Protein AF-A0A822ECA5-F1 (afdb_monomer_lite)

Foldseek 3Di:
DDDDDPPPDPPQDWPDKDFCPDDDPPDPKGWMWTQTPVRDIDIDIDDPPDPDDDDDDDDPDDQVPDDPVDGPD

pLDDT: mean 88.55, std 16.5, range [42.28, 97.94]

Structure (mmCIF, N/CA/C/O backbone):
data_AF-A0A822ECA5-F1
#
_entry.id   AF-A0A822ECA5-F1
#
loop_
_atom_site.group_PDB
_atom_site.id
_atom_site.type_symbol
_atom_site.label_atom_id
_atom_site.label_alt_id
_atom_site.label_comp_id
_atom_site.label_asym_id
_atom_site.label_entity_id
_atom_site.label_seq_id
_atom_site.pdbx_PDB_ins_code
_atom_site.Cartn_x
_atom_site.Cartn_y
_atom_site.Cartn_z
_atom_site.occupancy
_atom_site.B_iso_or_equiv
_atom_site.auth_seq_id
_atom_site.auth_comp_id
_atom_site.auth_asym_id
_atom_site.auth_atom_id
_atom_site.pdbx_PDB_model_num
ATOM 1 N N . MET A 1 1 ? 33.486 -11.616 14.092 1.00 42.28 1 MET A N 1
ATOM 2 C CA . MET A 1 1 ? 33.160 -10.280 13.570 1.00 42.28 1 MET A CA 1
ATOM 3 C C . MET A 1 1 ? 31.805 -10.429 12.905 1.00 42.28 1 MET A C 1
ATOM 5 O O . MET A 1 1 ? 31.717 -11.014 11.841 1.00 42.28 1 MET A O 1
ATOM 9 N N . GLU A 1 2 ? 30.798 -10.138 13.726 1.00 43.91 2 GLU A N 1
ATOM 10 C CA . GLU A 1 2 ? 29.364 -9.918 13.484 1.00 43.91 2 GLU A CA 1
ATOM 11 C C . GLU A 1 2 ? 28.636 -10.811 12.462 1.00 43.91 2 GLU A C 1
ATOM 13 O O . GLU A 1 2 ? 28.631 -10.585 11.259 1.00 43.91 2 GLU A O 1
ATOM 18 N N . SER A 1 3 ? 27.961 -11.826 13.004 1.00 49.22 3 SER A N 1
ATOM 19 C CA . SER A 1 3 ? 26.871 -12.563 12.369 1.00 49.22 3 SER A CA 1
ATOM 20 C C . SER A 1 3 ? 25.664 -11.643 12.173 1.00 49.22 3 SER A C 1
ATOM 22 O O . SER A 1 3 ? 25.092 -11.177 13.160 1.00 49.22 3 SER A O 1
ATOM 24 N N . GLU A 1 4 ? 25.255 -11.414 10.925 1.00 51.81 4 GLU A N 1
ATOM 25 C CA . GLU A 1 4 ? 24.005 -10.724 10.601 1.00 51.81 4 GLU A CA 1
ATOM 26 C C . GLU A 1 4 ? 22.816 -11.535 11.130 1.00 51.81 4 GLU A C 1
ATOM 28 O O . GLU A 1 4 ? 22.434 -12.584 10.603 1.00 51.81 4 GLU A O 1
ATOM 33 N N . GLN A 1 5 ? 22.244 -11.063 12.230 1.00 50.09 5 GLN A N 1
ATOM 34 C CA . GLN A 1 5 ? 21.044 -11.626 12.820 1.00 50.09 5 GLN A CA 1
ATOM 35 C C . GLN A 1 5 ? 19.872 -11.253 11.904 1.00 50.09 5 GLN A C 1
ATOM 37 O O . GLN A 1 5 ? 19.431 -10.105 11.883 1.00 50.09 5 GLN A O 1
ATOM 42 N N . ARG A 1 6 ? 19.389 -12.209 11.097 1.00 47.56 6 ARG A N 1
ATOM 43 C CA . ARG A 1 6 ? 18.163 -12.035 10.303 1.00 47.56 6 ARG A CA 1
ATOM 44 C C . ARG A 1 6 ? 17.036 -11.707 11.276 1.00 47.56 6 ARG A C 1
ATOM 46 O O . ARG A 1 6 ? 16.629 -12.562 12.060 1.00 47.56 6 ARG A O 1
ATOM 53 N N . LEU A 1 7 ? 16.569 -10.461 11.243 1.00 52.66 7 LEU A N 1
ATOM 54 C CA . LEU A 1 7 ? 15.355 -10.044 11.927 1.00 52.66 7 LEU A CA 1
ATOM 55 C C . LEU A 1 7 ? 14.235 -10.969 11.446 1.00 52.66 7 LEU A C 1
ATOM 57 O O . LEU A 1 7 ? 13.853 -10.938 10.279 1.00 52.66 7 LEU A O 1
ATOM 61 N N . SER A 1 8 ? 13.751 -11.823 12.344 1.00 50.19 8 SER A N 1
ATOM 62 C CA . SER A 1 8 ? 12.498 -12.547 12.175 1.00 50.19 8 SER A CA 1
ATOM 63 C C . SER A 1 8 ? 11.381 -11.507 12.211 1.00 50.19 8 SER A C 1
ATOM 65 O O . SER A 1 8 ? 10.779 -11.273 13.258 1.00 50.19 8 SER A O 1
ATOM 67 N N . SER A 1 9 ? 11.148 -10.824 11.088 1.00 55.53 9 SER A N 1
ATOM 68 C CA . SER A 1 9 ? 9.913 -10.079 10.874 1.00 55.53 9 SER A CA 1
ATOM 69 C C . SER A 1 9 ? 8.777 -11.067 11.090 1.00 55.53 9 SER A C 1
ATOM 71 O O . SER A 1 9 ? 8.786 -12.125 10.467 1.00 55.53 9 SER A O 1
ATOM 73 N N . SER A 1 10 ? 7.842 -10.758 11.984 1.00 54.38 10 SER A N 1
ATOM 74 C CA . SER A 1 10 ? 6.570 -11.476 12.089 1.00 54.38 10 SER A CA 1
ATOM 75 C C . SER A 1 10 ? 6.058 -11.774 10.680 1.00 54.38 10 SER A C 1
ATOM 77 O O . SER A 1 10 ? 5.869 -10.826 9.915 1.00 54.38 10 SER A O 1
ATOM 79 N N . ASP A 1 11 ? 5.934 -13.056 10.329 1.00 60.19 11 ASP A N 1
ATOM 80 C CA . ASP A 1 11 ? 5.573 -13.518 8.988 1.00 60.19 11 ASP A CA 1
ATOM 81 C C . ASP A 1 11 ? 4.249 -12.875 8.566 1.00 60.19 11 ASP A C 1
ATOM 83 O O . ASP A 1 11 ? 3.166 -13.346 8.924 1.00 60.19 11 ASP A O 1
ATOM 87 N N . ALA A 1 12 ? 4.328 -11.789 7.795 1.00 66.81 12 ALA A N 1
ATOM 88 C CA . ALA A 1 12 ? 3.216 -11.317 6.992 1.00 66.81 12 ALA A CA 1
ATOM 89 C C . ALA A 1 12 ? 2.965 -12.408 5.950 1.00 66.81 12 ALA A C 1
ATOM 91 O O . ALA A 1 12 ? 3.547 -12.412 4.866 1.00 66.81 12 ALA A O 1
ATOM 92 N N . THR A 1 13 ? 2.180 -13.405 6.346 1.00 92.44 13 THR A N 1
ATOM 93 C CA . THR A 1 13 ? 1.913 -14.578 5.529 1.00 92.44 13 THR A CA 1
ATOM 94 C C . THR A 1 13 ? 1.115 -14.105 4.324 1.00 92.44 13 THR A C 1
ATOM 96 O O . THR A 1 13 ? 0.038 -13.537 4.473 1.00 92.44 13 THR A O 1
ATOM 99 N N . ILE A 1 14 ? 1.665 -14.280 3.126 1.00 95.94 14 ILE A N 1
ATOM 100 C CA . ILE A 1 14 ? 0.994 -13.899 1.883 1.00 95.94 14 ILE A CA 1
ATOM 101 C C . ILE A 1 14 ? 0.029 -15.024 1.524 1.00 95.94 14 ILE A C 1
ATOM 103 O O . ILE A 1 14 ? 0.451 -16.166 1.345 1.00 95.94 14 ILE A O 1
ATOM 107 N N . VAL A 1 15 ? -1.256 -14.699 1.417 1.00 97.06 15 VAL A N 1
ATOM 108 C CA . VAL A 1 15 ? -2.317 -15.660 1.084 1.00 97.06 15 VAL A CA 1
ATOM 109 C C . VAL A 1 15 ? -2.772 -15.544 -0.372 1.00 97.06 15 VAL A C 1
ATOM 111 O O . VAL A 1 15 ? -3.288 -16.514 -0.922 1.00 97.06 15 VAL A O 1
ATOM 114 N N . GLY A 1 16 ? -2.505 -14.408 -1.030 1.00 96.75 16 GLY A N 1
ATOM 115 C CA . GLY A 1 16 ? -2.822 -14.181 -2.443 1.00 96.75 16 GLY A CA 1
ATOM 116 C C . GLY A 1 16 ? -1.767 -13.343 -3.168 1.00 96.75 16 GLY A C 1
ATOM 117 O O . GLY A 1 16 ? -1.165 -12.446 -2.579 1.00 96.75 16 GLY A O 1
ATOM 118 N N . ILE A 1 17 ? -1.536 -13.636 -4.455 1.00 97.88 17 ILE A N 1
ATOM 119 C CA . ILE A 1 17 ? -0.592 -12.914 -5.329 1.00 97.88 17 ILE A CA 1
ATOM 120 C C . ILE A 1 17 ? -1.233 -12.660 -6.699 1.00 97.88 17 ILE A C 1
ATOM 122 O O . ILE A 1 17 ? -1.819 -13.564 -7.294 1.00 97.88 17 ILE A O 1
ATOM 126 N N . VAL A 1 18 ? -1.064 -11.442 -7.224 1.00 97.62 18 VAL A N 1
ATOM 127 C CA . VAL A 1 18 ? -1.494 -11.033 -8.570 1.00 97.62 18 VAL A CA 1
ATOM 128 C C . VAL A 1 18 ? -0.361 -10.284 -9.277 1.00 9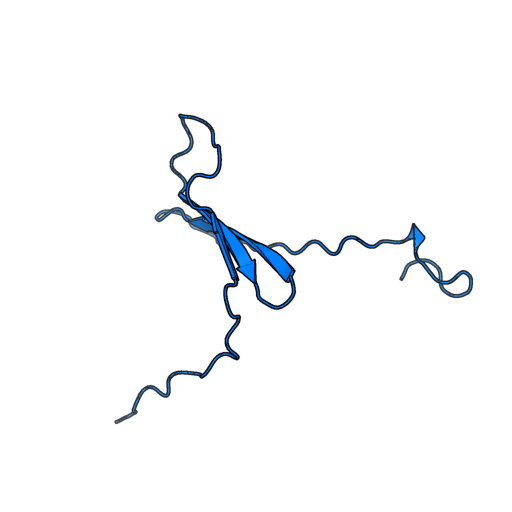7.62 18 VAL A C 1
ATOM 130 O O . VAL A 1 18 ? -0.042 -9.156 -8.913 1.00 97.62 18 VAL A O 1
ATOM 133 N N . ASP A 1 19 ? 0.230 -10.877 -10.316 1.00 94.50 19 ASP A N 1
ATOM 134 C CA . ASP A 1 19 ? 1.339 -10.256 -11.067 1.00 94.50 19 ASP A CA 1
ATOM 135 C C . ASP A 1 19 ? 0.879 -9.417 -12.273 1.00 94.50 19 ASP A C 1
ATOM 137 O O . ASP A 1 19 ? 1.420 -8.350 -12.551 1.00 94.50 19 ASP A O 1
ATOM 141 N N . ASN A 1 20 ? -0.154 -9.856 -12.995 1.00 90.56 20 ASN A N 1
ATOM 142 C CA . ASN A 1 20 ? -0.567 -9.230 -14.258 1.00 90.56 20 ASN A CA 1
ATOM 143 C C . ASN A 1 20 ? -1.589 -8.102 -14.048 1.00 90.56 20 ASN A C 1
ATOM 145 O O . ASN A 1 20 ? -2.681 -8.117 -14.623 1.00 90.56 20 ASN A O 1
ATOM 149 N N . ILE A 1 21 ? -1.241 -7.118 -13.216 1.00 95.75 21 ILE A N 1
ATOM 150 C CA . ILE A 1 21 ? -2.074 -5.928 -13.012 1.00 95.75 21 ILE A CA 1
ATOM 151 C C . ILE A 1 21 ? -2.158 -5.137 -14.325 1.00 95.75 21 ILE A C 1
ATOM 153 O O . ILE A 1 21 ? -1.146 -4.799 -14.945 1.00 95.75 21 ILE A O 1
ATOM 157 N N . LYS A 1 22 ? -3.389 -4.838 -14.759 1.00 96.50 22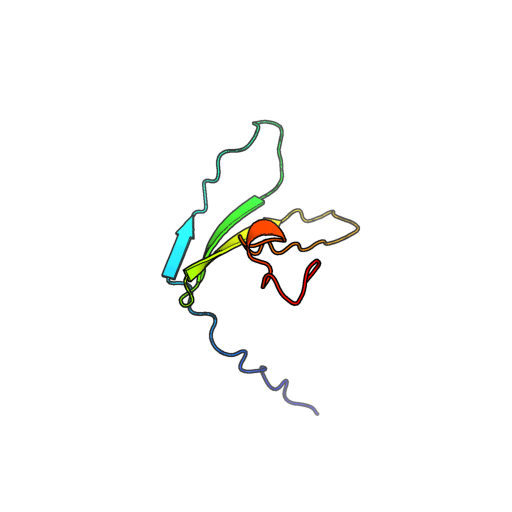 LYS A N 1
ATOM 158 C CA . LYS A 1 22 ? -3.649 -4.065 -15.978 1.00 96.50 22 LYS A CA 1
ATOM 159 C C . LYS A 1 22 ? -3.035 -2.668 -15.851 1.00 96.50 22 LYS A C 1
ATOM 161 O O . LYS A 1 22 ? -3.382 -1.920 -14.943 1.00 96.50 22 LYS A O 1
ATOM 166 N N . LYS A 1 23 ? -2.197 -2.302 -16.819 1.00 95.62 23 LYS A N 1
ATOM 167 C CA . LYS A 1 23 ? -1.533 -0.996 -16.916 1.00 95.62 23 LYS A CA 1
ATOM 168 C C . LYS A 1 23 ? -1.561 -0.459 -18.347 1.00 95.62 23 LYS A C 1
ATOM 170 O O . LYS A 1 23 ? -1.961 -1.164 -19.275 1.00 95.62 23 LYS A O 1
ATOM 175 N N . SER A 1 24 ? -1.158 0.798 -18.522 1.00 97.06 24 SER A N 1
ATOM 176 C CA . SER A 1 24 ? -0.976 1.390 -19.853 1.00 97.06 24 SER A CA 1
ATOM 177 C C . SER A 1 24 ? 0.164 0.698 -20.609 1.00 97.06 24 SER A C 1
ATOM 179 O O . SER A 1 24 ? 1.145 0.278 -20.001 1.00 97.06 24 SER A O 1
ATOM 181 N N . ALA A 1 25 ? 0.076 0.626 -21.940 1.00 95.19 25 ALA A N 1
ATOM 182 C CA . ALA A 1 25 ? 1.144 0.066 -22.775 1.00 95.19 25 ALA A CA 1
ATOM 183 C C . ALA A 1 25 ? 2.464 0.852 -22.663 1.00 95.19 25 ALA A C 1
ATOM 185 O O . ALA A 1 25 ? 3.536 0.275 -22.817 1.00 95.19 25 ALA A O 1
ATOM 186 N N . SER A 1 26 ? 2.387 2.153 -22.365 1.00 95.88 26 SER A N 1
ATOM 187 C CA . SER A 1 26 ? 3.561 3.015 -22.176 1.00 95.88 26 SER A CA 1
ATOM 188 C C . SER A 1 26 ? 4.136 2.967 -20.754 1.00 95.88 26 SER A C 1
ATOM 190 O O . SER A 1 26 ? 5.144 3.616 -20.493 1.00 95.88 26 SER A O 1
ATOM 192 N N . ASP A 1 27 ? 3.498 2.250 -19.824 1.00 94.94 27 ASP A N 1
ATOM 193 C CA . ASP A 1 27 ? 3.930 2.176 -18.429 1.00 94.94 27 ASP A CA 1
ATOM 194 C C . ASP A 1 27 ? 4.992 1.075 -18.231 1.00 94.94 27 ASP A C 1
ATOM 196 O O . ASP A 1 27 ? 4.708 -0.129 -18.288 1.00 94.94 27 ASP A O 1
ATOM 200 N N . SER A 1 28 ? 6.234 1.497 -17.982 1.00 92.94 28 SER A N 1
ATOM 201 C CA . SER A 1 28 ? 7.390 0.622 -17.754 1.00 92.94 28 SER A CA 1
ATOM 202 C C . SER A 1 28 ? 7.488 0.066 -16.330 1.00 92.94 28 SER A C 1
ATOM 204 O O . SER A 1 28 ? 8.358 -0.765 -16.070 1.00 92.94 28 SER A O 1
ATOM 206 N N . TRP A 1 29 ? 6.636 0.502 -15.399 1.00 95.25 29 TRP A N 1
ATOM 207 C CA . TRP A 1 29 ? 6.717 0.111 -13.995 1.00 95.25 29 TRP A CA 1
ATOM 208 C C . TRP A 1 29 ? 6.220 -1.324 -13.798 1.00 95.25 29 TRP A C 1
ATOM 210 O O . TRP A 1 29 ? 5.367 -1.824 -14.540 1.00 95.25 29 TRP A O 1
ATOM 220 N N . ASN A 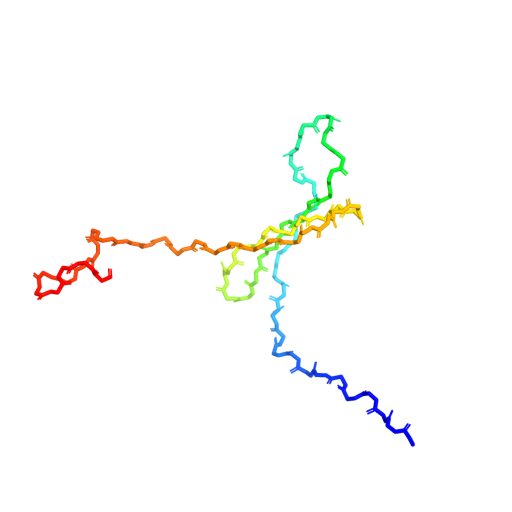1 30 ? 6.767 -2.013 -12.801 1.00 95.31 30 ASN A N 1
ATOM 221 C CA . ASN A 1 30 ? 6.331 -3.349 -12.412 1.00 95.31 30 ASN A CA 1
ATOM 222 C C . ASN A 1 30 ? 5.365 -3.246 -11.236 1.00 95.31 30 ASN A C 1
ATOM 224 O O . ASN A 1 30 ? 5.617 -2.495 -10.296 1.00 95.31 30 ASN A O 1
ATOM 228 N N . TYR A 1 31 ? 4.291 -4.027 -11.281 1.00 97.25 31 TYR A N 1
ATOM 229 C CA . TYR A 1 31 ? 3.239 -4.01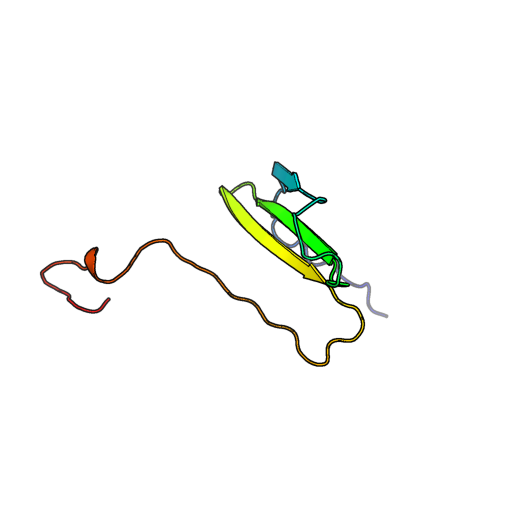8 -10.272 1.00 97.25 31 TYR A CA 1
ATOM 230 C C . TYR A 1 31 ? 3.015 -5.434 -9.753 1.00 97.25 31 TYR A C 1
ATOM 232 O O . TYR A 1 31 ? 3.086 -6.387 -10.525 1.00 97.25 31 TYR A O 1
ATOM 240 N N . ARG A 1 32 ? 2.721 -5.569 -8.461 1.00 97.56 32 ARG A N 1
ATOM 241 C CA . ARG A 1 32 ? 2.280 -6.830 -7.857 1.00 97.56 32 ARG A CA 1
ATOM 242 C C . ARG A 1 32 ? 1.242 -6.559 -6.783 1.00 97.56 32 ARG A C 1
ATOM 244 O O . ARG A 1 32 ? 1.500 -5.795 -5.861 1.00 97.56 32 ARG A O 1
ATOM 251 N N . GLY A 1 33 ? 0.092 -7.205 -6.894 1.00 97.94 33 GLY A N 1
ATOM 252 C CA . GLY A 1 33 ? -0.925 -7.240 -5.852 1.00 97.94 33 GLY A CA 1
ATOM 253 C C . GLY A 1 33 ? -0.637 -8.375 -4.878 1.00 97.94 33 GLY A C 1
ATOM 254 O O . GLY A 1 33 ? -0.262 -9.465 -5.311 1.00 97.94 33 GLY A O 1
ATOM 255 N N . LEU A 1 34 ? -0.815 -8.123 -3.587 1.00 97.56 34 LEU A N 1
ATOM 256 C CA . LEU A 1 34 ? -0.736 -9.118 -2.525 1.00 97.56 34 LEU A CA 1
ATOM 257 C C . LEU A 1 34 ? -1.988 -9.038 -1.655 1.00 97.56 34 LEU A C 1
ATOM 259 O O . LEU A 1 34 ? -2.492 -7.948 -1.384 1.00 97.56 34 LEU A O 1
ATOM 263 N N . GLU A 1 35 ? -2.424 -10.190 -1.170 1.00 97.50 35 GLU A N 1
ATOM 264 C CA . GLU A 1 35 ? -3.325 -10.299 -0.030 1.00 97.50 35 GLU A CA 1
ATOM 265 C C . GLU A 1 35 ? -2.538 -10.919 1.122 1.00 97.50 35 GLU A C 1
ATOM 267 O O . GLU A 1 35 ? -1.914 -11.977 0.971 1.00 97.50 35 GLU A O 1
ATOM 272 N N . LEU A 1 36 ? -2.510 -10.223 2.252 1.00 97.00 36 LEU A N 1
ATOM 273 C CA . LEU A 1 36 ? -1.861 -10.685 3.472 1.00 97.00 36 LEU A CA 1
ATOM 274 C C . LEU A 1 36 ? -2.844 -11.505 4.316 1.00 97.00 36 LEU A C 1
ATOM 276 O O . LEU A 1 36 ? -4.055 -11.366 4.197 1.00 97.00 36 LEU A O 1
ATOM 280 N N . SER A 1 37 ? -2.336 -12.337 5.220 1.00 96.75 37 SER A N 1
ATOM 281 C CA . SER A 1 37 ? -3.152 -13.208 6.077 1.00 96.75 37 SER A CA 1
ATOM 282 C C . SER A 1 37 ? -4.055 -12.469 7.064 1.00 96.75 37 SER A C 1
ATOM 284 O O . SER A 1 37 ? -4.910 -13.092 7.680 1.00 96.75 37 SER A O 1
ATOM 286 N N . ASN A 1 38 ? -3.842 -11.165 7.252 1.00 95.12 38 ASN A N 1
ATOM 287 C CA . ASN A 1 38 ? -4.733 -10.272 7.993 1.00 95.12 38 ASN A CA 1
ATOM 288 C C . ASN A 1 38 ? -5.729 -9.543 7.073 1.00 95.12 38 ASN A C 1
ATOM 290 O O . ASN A 1 38 ? -6.232 -8.488 7.451 1.00 95.12 38 ASN A O 1
ATOM 294 N N . GLU A 1 39 ? -5.947 -10.068 5.864 1.00 95.62 39 GLU A N 1
ATOM 295 C CA . GLU A 1 39 ? -6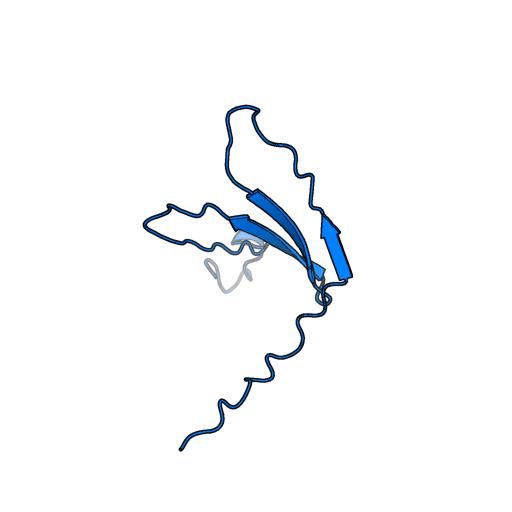.890 -9.572 4.851 1.00 95.62 39 GLU A CA 1
ATOM 296 C C . GLU A 1 39 ? -6.509 -8.209 4.248 1.00 95.62 39 GLU A C 1
ATOM 298 O O . GLU A 1 39 ? -7.262 -7.613 3.478 1.00 95.62 39 GLU A O 1
ATOM 303 N N . MET A 1 40 ? -5.313 -7.698 4.552 1.00 96.94 40 MET A N 1
ATOM 304 C CA . MET A 1 40 ? -4.838 -6.449 3.972 1.00 96.94 40 MET A CA 1
ATOM 305 C C . MET A 1 40 ? -4.455 -6.642 2.506 1.00 96.94 40 MET A C 1
ATOM 307 O O . MET A 1 40 ? -3.652 -7.512 2.157 1.00 96.94 40 MET A O 1
ATOM 311 N N . LEU A 1 41 ? -4.982 -5.760 1.661 1.00 97.25 41 LEU A N 1
ATOM 312 C CA . LEU A 1 41 ? -4.633 -5.675 0.250 1.00 97.25 41 LEU A CA 1
ATOM 313 C C . LEU A 1 41 ? -3.462 -4.712 0.060 1.00 97.25 41 LEU A C 1
ATOM 315 O O . LEU A 1 41 ? -3.494 -3.572 0.521 1.00 97.25 41 LEU A O 1
ATOM 319 N N . VAL A 1 42 ? -2.432 -5.165 -0.647 1.00 97.50 42 VAL A N 1
ATOM 320 C CA . VAL A 1 42 ? -1.212 -4.393 -0.899 1.00 97.50 42 VAL A CA 1
ATOM 321 C C . VAL A 1 42 ? -0.928 -4.361 -2.392 1.00 97.50 42 VAL A C 1
ATOM 323 O O . VAL A 1 42 ? -1.025 -5.379 -3.074 1.00 97.50 42 VAL A O 1
ATOM 326 N N . VAL A 1 43 ? -0.518 -3.201 -2.903 1.00 97.88 43 VAL A N 1
ATOM 327 C CA . VAL A 1 43 ? 0.038 -3.071 -4.254 1.00 97.88 43 VAL A CA 1
ATOM 328 C C . VAL A 1 43 ? 1.490 -2.632 -4.141 1.00 97.88 43 VAL A C 1
ATOM 330 O O . VAL A 1 43 ? 1.792 -1.540 -3.667 1.00 97.88 43 VAL A O 1
ATOM 333 N N . LEU A 1 44 ? 2.395 -3.495 -4.588 1.00 96.81 44 LEU A N 1
ATOM 334 C CA . LEU A 1 44 ? 3.805 -3.185 -4.754 1.00 96.81 44 LEU A CA 1
ATOM 335 C C . LEU A 1 44 ? 4.026 -2.577 -6.131 1.00 96.81 44 LEU A C 1
ATOM 337 O O . LEU A 1 44 ? 3.546 -3.106 -7.134 1.00 96.81 44 LEU A O 1
ATOM 341 N N . ILE A 1 45 ? 4.791 -1.492 -6.168 1.00 96.25 45 ILE A N 1
ATOM 342 C CA . ILE A 1 45 ? 5.136 -0.765 -7.384 1.00 96.25 45 ILE A CA 1
ATOM 343 C C . ILE A 1 45 ? 6.655 -0.624 -7.422 1.00 96.25 45 ILE A C 1
ATOM 345 O O . ILE A 1 45 ? 7.258 -0.111 -6.482 1.00 96.25 45 ILE A O 1
ATOM 349 N N . SER A 1 46 ? 7.284 -1.105 -8.491 1.00 95.38 46 SER A N 1
ATOM 350 C CA . SER A 1 46 ? 8.738 -1.133 -8.624 1.00 95.38 46 SER A CA 1
ATOM 351 C C . SER A 1 46 ? 9.187 -0.529 -9.947 1.00 95.38 46 SER A C 1
ATOM 353 O O . SER A 1 46 ? 8.775 -0.959 -11.028 1.00 95.38 46 SER A O 1
ATOM 355 N N . HIS A 1 47 ? 10.088 0.444 -9.853 1.00 93.31 47 HIS A N 1
ATOM 356 C CA . HIS A 1 47 ? 10.806 0.999 -10.986 1.00 93.31 47 HIS A CA 1
ATOM 357 C C . HIS A 1 47 ? 12.261 1.268 -10.567 1.00 93.31 47 HIS A C 1
ATOM 359 O O . HIS A 1 47 ? 12.482 1.932 -9.555 1.00 93.31 47 HIS A O 1
ATOM 365 N N . PRO A 1 48 ? 13.263 0.756 -11.305 1.00 90.69 48 PRO A N 1
ATOM 366 C CA . PRO A 1 48 ? 14.652 0.711 -10.834 1.00 90.69 48 PRO A CA 1
ATOM 367 C C . PRO A 1 48 ? 15.321 2.086 -10.707 1.00 90.69 48 PRO A C 1
ATOM 369 O O . PRO A 1 48 ? 16.263 2.233 -9.940 1.00 90.69 48 PRO A O 1
ATOM 372 N N . ASN A 1 49 ? 14.832 3.088 -11.441 1.00 90.88 49 ASN A N 1
ATOM 373 C CA . ASN A 1 49 ? 15.485 4.395 -11.570 1.00 90.88 49 ASN A CA 1
ATOM 374 C C . ASN A 1 49 ? 14.677 5.523 -10.906 1.00 90.88 49 ASN A C 1
ATOM 376 O O . ASN A 1 49 ? 14.550 6.597 -11.486 1.00 90.88 49 ASN A O 1
ATOM 380 N N . ILE A 1 50 ? 14.034 5.264 -9.763 1.00 94.12 50 ILE A N 1
ATOM 381 C CA . ILE A 1 50 ? 13.306 6.312 -9.029 1.00 94.12 50 ILE A CA 1
ATOM 382 C C . ILE A 1 50 ? 14.206 6.962 -7.982 1.00 94.12 50 ILE A C 1
ATOM 384 O O . ILE A 1 50 ? 14.894 6.279 -7.230 1.00 94.12 50 ILE A O 1
ATOM 388 N N . ASP A 1 51 ? 14.141 8.287 -7.892 1.00 95.69 51 ASP A N 1
ATOM 389 C CA . ASP A 1 51 ? 14.911 9.052 -6.904 1.00 95.69 51 ASP A CA 1
ATOM 390 C C . ASP A 1 51 ? 14.266 9.034 -5.511 1.00 95.69 51 ASP A C 1
ATOM 392 O O . ASP A 1 51 ? 14.912 9.331 -4.506 1.00 95.69 51 ASP A O 1
ATOM 396 N N . LYS A 1 52 ? 12.959 8.744 -5.444 1.00 95.50 52 LYS A N 1
ATOM 397 C CA . LYS A 1 52 ? 12.165 8.767 -4.212 1.00 95.50 52 LYS A CA 1
ATOM 398 C C . LYS A 1 52 ? 11.182 7.609 -4.184 1.00 95.50 52 LYS A C 1
ATOM 400 O O . LYS A 1 52 ? 10.469 7.376 -5.156 1.00 95.50 52 LYS A O 1
ATOM 405 N N . ALA A 1 53 ? 11.113 6.945 -3.038 1.00 94.75 53 ALA A N 1
ATOM 406 C CA . ALA A 1 53 ? 10.063 5.989 -2.718 1.00 94.75 53 ALA A CA 1
ATOM 407 C C . ALA A 1 53 ? 8.898 6.687 -1.998 1.00 94.75 53 ALA A C 1
ATOM 409 O O . ALA A 1 53 ? 9.073 7.743 -1.385 1.00 94.75 53 ALA A O 1
ATOM 410 N N . ALA A 1 54 ? 7.719 6.076 -2.054 1.00 95.88 54 ALA A N 1
ATOM 411 C CA . ALA A 1 54 ? 6.535 6.509 -1.326 1.00 95.88 54 ALA A CA 1
ATOM 412 C C . ALA A 1 54 ? 5.727 5.288 -0.875 1.00 95.88 54 ALA A C 1
ATOM 414 O O . ALA A 1 54 ? 5.812 4.219 -1.479 1.00 95.88 54 ALA A O 1
ATOM 415 N N . ALA A 1 55 ? 4.933 5.472 0.173 1.00 97.31 55 ALA A N 1
ATOM 416 C CA . ALA A 1 55 ? 3.952 4.507 0.639 1.00 97.31 55 ALA A CA 1
ATOM 417 C C . ALA A 1 55 ? 2.694 5.261 1.080 1.00 97.31 55 ALA A C 1
ATOM 419 O O . ALA A 1 55 ? 2.780 6.397 1.547 1.00 97.31 55 ALA A O 1
ATOM 420 N N . ALA A 1 56 ? 1.541 4.622 0.924 1.00 97.94 56 ALA A N 1
ATOM 421 C CA . ALA A 1 56 ? 0.259 5.111 1.403 1.00 97.94 56 ALA A CA 1
ATOM 422 C C . ALA A 1 56 ? -0.533 3.932 1.974 1.00 97.94 56 ALA A C 1
ATOM 424 O O . ALA A 1 56 ? -0.354 2.794 1.538 1.00 97.94 56 ALA A O 1
ATOM 425 N N . LEU A 1 57 ? -1.394 4.219 2.944 1.00 97.69 57 LEU A N 1
ATOM 426 C CA . LEU A 1 57 ? -2.327 3.268 3.531 1.00 97.69 57 LEU A CA 1
ATOM 427 C C . LEU A 1 57 ? -3.692 3.943 3.592 1.00 97.69 57 LEU A C 1
ATOM 429 O O . LEU A 1 57 ? -3.793 5.075 4.062 1.00 97.69 57 LEU A O 1
ATOM 433 N N . ASP A 1 58 ? -4.710 3.241 3.117 1.00 97.75 58 ASP A N 1
ATOM 434 C CA . ASP A 1 58 ? -6.102 3.645 3.263 1.00 97.75 58 ASP A CA 1
ATOM 435 C C . ASP A 1 58 ? -6.749 2.785 4.347 1.00 97.75 58 ASP A C 1
ATOM 437 O O . ASP A 1 58 ? -6.567 1.566 4.375 1.00 97.75 58 ASP A O 1
ATOM 441 N N . VAL A 1 59 ? -7.489 3.427 5.245 1.00 96.12 59 VAL A N 1
ATOM 442 C CA . VAL A 1 59 ? -8.392 2.744 6.167 1.00 96.12 59 VAL A CA 1
ATOM 443 C C . VAL A 1 59 ? -9.785 3.178 5.766 1.00 96.12 59 VAL A C 1
ATOM 445 O O . VAL A 1 59 ? -10.089 4.366 5.791 1.00 96.12 59 VAL A O 1
ATOM 448 N N . THR A 1 60 ? -10.636 2.224 5.404 1.00 96.25 60 THR A N 1
ATOM 449 C CA . THR A 1 60 ? -11.974 2.497 4.865 1.00 96.25 60 THR A CA 1
ATOM 450 C C . THR A 1 60 ? -12.975 2.865 5.976 1.00 96.25 60 THR A C 1
ATOM 452 O O . THR A 1 60 ? -14.022 2.243 6.143 1.00 96.25 60 THR A O 1
ATOM 455 N N . ILE A 1 61 ? -12.630 3.880 6.767 1.00 96.25 61 ILE A N 1
ATOM 456 C CA . ILE A 1 61 ? -13.448 4.545 7.782 1.00 96.25 61 ILE A CA 1
ATOM 457 C C . ILE A 1 61 ? -13.092 6.037 7.778 1.00 96.25 61 ILE A C 1
ATOM 459 O O . ILE A 1 61 ? -12.004 6.426 7.362 1.00 96.25 61 ILE A O 1
ATOM 463 N N . GLY A 1 62 ? -14.003 6.894 8.222 1.00 95.94 62 GLY A N 1
ATOM 464 C CA . GLY A 1 62 ? -13.742 8.329 8.306 1.00 95.94 62 GLY A CA 1
ATOM 465 C C . GLY A 1 62 ? -14.770 9.026 9.181 1.00 95.94 62 GLY A C 1
ATOM 466 O O . GLY A 1 62 ? -15.560 8.355 9.840 1.00 95.94 62 GLY A O 1
ATOM 467 N N . SER A 1 63 ? -14.818 10.356 9.105 1.00 96.06 63 SER A N 1
ATOM 468 C CA . SER A 1 63 ? -15.549 11.210 10.056 1.00 96.06 63 SER A CA 1
ATOM 469 C C . SER A 1 63 ? -17.057 10.950 10.188 1.00 96.06 63 SER A C 1
ATOM 471 O O . SER A 1 63 ? -17.696 11.354 11.154 1.00 96.06 63 SER A O 1
ATOM 473 N N . LEU A 1 64 ? -17.675 10.262 9.222 1.00 95.81 64 LEU A N 1
ATOM 474 C CA . LEU A 1 64 ? -19.075 9.830 9.341 1.00 95.81 64 LEU A CA 1
ATOM 475 C C . LEU A 1 64 ? -19.278 8.720 10.383 1.00 95.81 64 LEU A C 1
ATOM 477 O O . LEU A 1 64 ? -20.418 8.455 10.766 1.00 95.81 64 LEU A O 1
ATOM 481 N N . ALA A 1 65 ? -18.203 8.064 10.813 1.00 95.94 65 ALA A N 1
ATOM 482 C CA . ALA A 1 65 ? -18.209 7.051 11.859 1.00 95.94 65 ALA A CA 1
ATOM 483 C C . ALA A 1 65 ? -17.909 7.626 13.254 1.00 95.94 65 ALA A C 1
ATOM 485 O O . ALA A 1 65 ? -17.864 6.858 14.218 1.00 95.94 65 ALA A O 1
ATOM 486 N N . ASP A 1 66 ? -17.730 8.944 13.375 1.00 97.19 66 ASP A N 1
ATOM 487 C CA . ASP A 1 66 ? -17.367 9.579 14.639 1.00 97.19 66 ASP A CA 1
ATOM 488 C C . ASP A 1 66 ? -18.447 9.363 15.705 1.00 97.19 66 ASP A C 1
ATOM 490 O O . ASP A 1 66 ? -19.650 9.502 15.428 1.00 97.19 66 ASP A O 1
ATOM 494 N N . PRO A 1 67 ? -18.054 9.068 16.957 1.00 96.56 67 PRO A N 1
ATOM 495 C CA . PRO A 1 67 ? -18.968 9.127 18.083 1.00 96.56 67 PRO A CA 1
ATOM 496 C C . PRO A 1 67 ? -19.629 10.506 18.159 1.00 96.56 67 PRO A C 1
ATOM 498 O O . PRO A 1 67 ? -18.985 11.542 17.999 1.00 96.56 67 PRO A O 1
ATOM 501 N N . ARG A 1 68 ? -20.936 10.541 18.437 1.00 94.81 68 ARG A N 1
ATOM 502 C CA . ARG A 1 68 ? -21.703 11.803 18.469 1.00 94.81 68 ARG A CA 1
ATOM 503 C C . ARG A 1 68 ? -21.169 12.800 19.496 1.00 94.81 68 ARG A C 1
ATOM 505 O O . ARG A 1 68 ? -21.354 14.001 19.338 1.00 94.81 68 ARG A O 1
ATOM 512 N N . ASP A 1 69 ? -20.583 12.285 20.567 1.00 97.06 69 ASP A N 1
ATOM 513 C CA . ASP A 1 69 ? -19.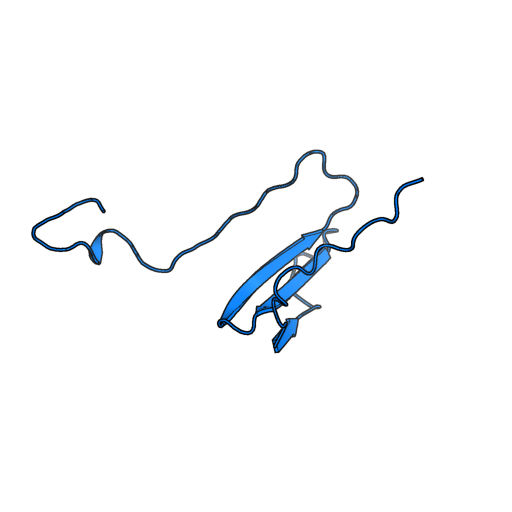989 13.033 21.665 1.00 97.06 69 ASP A CA 1
ATOM 514 C C . ASP A 1 69 ? -18.545 13.482 21.387 1.00 97.06 69 ASP A C 1
ATOM 516 O O . ASP A 1 69 ? -18.041 14.340 22.111 1.00 97.06 69 ASP A O 1
ATOM 520 N N . VAL A 1 70 ? -17.898 12.968 20.332 1.00 96.06 70 VAL A N 1
ATOM 521 C CA . VAL A 1 70 ? -16.507 13.287 19.965 1.00 96.06 70 VAL A CA 1
ATOM 522 C C . VAL A 1 70 ? -16.368 13.459 18.440 1.00 96.06 70 VAL A C 1
ATOM 524 O O . VAL A 1 70 ? -15.833 12.582 17.767 1.00 96.06 70 VAL A O 1
ATOM 527 N N . PRO A 1 71 ? -16.849 14.574 17.862 1.00 94.50 71 PRO A N 1
ATOM 528 C CA . PRO A 1 71 ? -16.709 14.833 16.429 1.00 94.50 71 PRO A CA 1
ATOM 529 C C . PRO A 1 71 ? -15.262 15.182 16.035 1.00 94.50 71 PRO A C 1
ATOM 531 O O . PRO A 1 71 ? -14.589 15.940 16.736 1.00 94.50 71 PRO A O 1
ATOM 534 N N . GLY A 1 72 ? -14.830 14.717 14.861 1.00 93.69 72 GLY A N 1
ATOM 535 C CA . GLY A 1 72 ? -13.536 15.012 14.243 1.00 93.69 72 GLY A CA 1
ATOM 536 C C . GLY A 1 72 ? -12.408 14.033 14.584 1.00 93.69 72 GLY A C 1
ATOM 537 O O . GLY A 1 72 ? -11.251 14.462 14.563 1.00 93.69 72 GLY A O 1
ATOM 538 N N . ILE A 1 73 ? -12.727 12.779 14.931 1.00 88.62 73 ILE A N 1
ATOM 539 C CA . ILE A 1 73 ? -11.754 11.738 15.322 1.00 88.62 73 ILE A CA 1
ATOM 540 C C . ILE A 1 73 ? -11.536 10.669 14.243 1.00 88.62 73 ILE A C 1
ATOM 542 O O . ILE A 1 73 ? -12.292 10.643 13.255 1.00 88.62 73 ILE A O 1
#

Sequence (73 aa):
MESEQRLSSSDATIVGIVDNIKKSASDSWNYRGLELSNEMLVVLISHPNIDKAAAALDVTIGSLADPRDVPGI

Secondary structure (DSSP, 8-state):
-------------EEEEE------TT---EEEEEEETTS-EEEEEE-TT-S--------S--GGG--TTSTT-

Radius of gyration: 18.52 Å; chains: 1; bounding box: 55×31×44 Å